Protein AF-Q90WE8-F1 (afdb_monomer_lite)

Radius of gyration: 13.6 Å; chains: 1; bounding box: 35×28×29 Å

pLDDT: mean 91.4, std 6.79, range [65.5, 98.5]

Secondary structure (DSSP, 8-state):
-EEEEETTEEEE---TT--PPPTT-S-EE----S---GGG--HHHHHH-EE-TT-

Structure (mmCIF, N/CA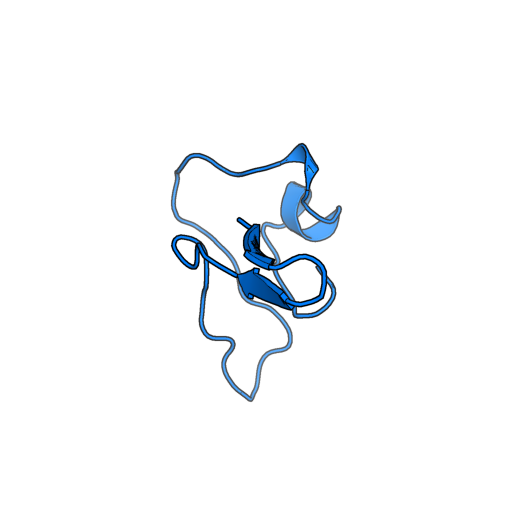/C/O backbone):
data_AF-Q90WE8-F1
#
_entry.id   AF-Q90WE8-F1
#
loop_
_atom_site.group_PDB
_atom_site.id
_atom_site.type_symbol
_atom_site.label_atom_id
_atom_site.label_alt_id
_atom_site.label_comp_id
_atom_site.label_asym_id
_atom_site.label_entity_id
_atom_site.label_seq_id
_atom_site.pdbx_PDB_ins_code
_atom_site.Cartn_x
_atom_site.Cartn_y
_atom_site.Cartn_z
_atom_site.occupancy
_atom_site.B_iso_or_equiv
_atom_site.auth_seq_id
_atom_site.auth_comp_id
_atom_site.auth_asym_id
_atom_site.auth_atom_id
_atom_site.pdbx_PDB_model_num
ATOM 1 N N . ASN A 1 1 ? -6.163 5.846 1.021 1.00 91.75 1 ASN A N 1
ATOM 2 C CA . ASN A 1 1 ? -6.595 4.496 0.576 1.00 91.75 1 ASN A CA 1
ATOM 3 C C . ASN A 1 1 ? -7.391 3.713 1.621 1.00 91.75 1 ASN A C 1
ATOM 5 O O . ASN A 1 1 ? -7.638 2.531 1.412 1.00 91.75 1 ASN A O 1
ATOM 9 N N . ILE A 1 2 ? -7.848 4.346 2.709 1.00 97.50 2 ILE A N 1
ATOM 10 C CA . ILE A 1 2 ? -8.715 3.719 3.715 1.00 97.50 2 ILE A CA 1
ATOM 11 C C . ILE A 1 2 ? -10.093 4.374 3.629 1.00 97.50 2 ILE A C 1
ATOM 13 O O . ILE A 1 2 ? -10.194 5.597 3.678 1.00 97.50 2 ILE A O 1
ATOM 17 N N . LEU A 1 3 ? -11.132 3.562 3.474 1.00 98.00 3 LEU A N 1
ATOM 18 C CA . LEU A 1 3 ? -12.533 3.967 3.470 1.00 98.00 3 LEU A CA 1
ATOM 19 C C . LEU A 1 3 ? -13.150 3.620 4.825 1.00 98.00 3 LEU A C 1
ATOM 21 O O . LEU A 1 3 ? -12.918 2.530 5.353 1.00 98.00 3 LEU A O 1
ATOM 25 N N . VAL A 1 4 ? -13.948 4.528 5.379 1.00 98.06 4 VAL A N 1
ATOM 26 C CA . VAL A 1 4 ? -14.637 4.335 6.661 1.00 98.06 4 VAL A CA 1
ATOM 27 C C . VAL A 1 4 ? -16.056 3.857 6.381 1.00 98.06 4 VAL A C 1
ATOM 29 O O . VAL A 1 4 ? -16.812 4.552 5.709 1.00 98.06 4 VAL A O 1
ATOM 32 N N . GLU A 1 5 ? -16.417 2.669 6.869 1.00 98.00 5 GLU A N 1
ATOM 33 C CA . GLU A 1 5 ? -17.793 2.171 6.762 1.00 98.00 5 GLU A CA 1
ATOM 34 C C . GLU A 1 5 ? -18.626 2.594 7.977 1.00 98.00 5 GLU A C 1
ATOM 36 O O . GLU A 1 5 ? -19.760 3.036 7.826 1.00 98.00 5 GLU A O 1
ATOM 41 N N . ASN A 1 6 ? -18.066 2.468 9.181 1.00 97.88 6 ASN A N 1
ATOM 42 C CA . ASN A 1 6 ? -18.617 3.014 10.422 1.00 97.88 6 ASN A CA 1
ATOM 43 C C . ASN A 1 6 ? -17.493 3.202 11.457 1.00 97.88 6 ASN A C 1
ATOM 45 O O . ASN A 1 6 ? -16.336 2.900 11.167 1.00 97.88 6 ASN A O 1
ATOM 49 N N . GLU A 1 7 ? -17.832 3.679 12.659 1.00 97.81 7 GLU A N 1
ATOM 50 C CA . GLU A 1 7 ? -16.873 3.987 13.736 1.00 97.81 7 GLU A CA 1
ATOM 51 C C . GLU A 1 7 ? -15.921 2.821 14.069 1.00 97.81 7 GLU A C 1
ATOM 53 O O . GLU A 1 7 ? -14.751 3.044 14.370 1.00 97.81 7 GLU A O 1
ATOM 58 N N . ASN A 1 8 ? -16.379 1.573 13.933 1.00 98.12 8 ASN A N 1
ATOM 59 C CA . ASN A 1 8 ? -15.617 0.375 14.290 1.00 98.12 8 ASN A CA 1
ATOM 60 C C . ASN A 1 8 ? -15.143 -0.431 13.070 1.00 98.12 8 ASN A C 1
ATOM 62 O O . ASN A 1 8 ? -14.602 -1.526 13.240 1.00 98.12 8 ASN A O 1
ATOM 66 N N . ARG A 1 9 ? -15.359 0.052 11.838 1.00 98.31 9 ARG A N 1
ATOM 67 C CA . ARG A 1 9 ? -15.021 -0.700 10.624 1.00 98.31 9 ARG A CA 1
ATOM 68 C C . ARG A 1 9 ? -14.494 0.194 9.504 1.00 98.31 9 ARG A C 1
ATOM 70 O O . ARG A 1 9 ? -15.186 1.079 9.002 1.00 98.31 9 ARG A O 1
ATOM 77 N N . VAL A 1 10 ? -13.310 -0.162 9.012 1.00 98.50 10 VAL A N 1
ATOM 78 C CA . VAL A 1 10 ? -12.689 0.415 7.814 1.00 98.50 10 VAL A CA 1
ATOM 79 C C . VAL A 1 10 ? -12.402 -0.655 6.760 1.00 98.50 10 VAL A C 1
ATOM 81 O O . VAL A 1 10 ? -12.391 -1.850 7.059 1.00 98.50 10 VAL A O 1
ATOM 84 N N . LYS A 1 11 ? -12.168 -0.226 5.517 1.00 98.00 11 LYS A N 1
ATOM 85 C CA . LYS A 1 11 ? -11.760 -1.076 4.388 1.00 98.00 11 LYS A CA 1
ATOM 86 C C . LYS A 1 11 ? -10.639 -0.409 3.599 1.00 98.00 11 LYS A C 1
ATOM 88 O O . LYS A 1 11 ? -10.621 0.811 3.461 1.00 98.00 11 LYS A O 1
ATOM 93 N N . ILE A 1 12 ? -9.733 -1.201 3.035 1.00 97.69 12 ILE A N 1
ATOM 94 C CA . ILE A 1 12 ? -8.770 -0.707 2.043 1.00 97.69 12 ILE A CA 1
ATOM 95 C C . ILE A 1 12 ? -9.526 -0.518 0.724 1.00 97.69 12 ILE A C 1
ATOM 97 O O . ILE A 1 12 ? -10.229 -1.426 0.284 1.00 97.69 12 ILE A O 1
ATOM 101 N N . GLY A 1 13 ? -9.438 0.676 0.141 1.00 96.88 13 GLY A N 1
ATOM 102 C CA . GLY A 1 13 ? -10.260 1.080 -1.005 1.00 96.88 13 GLY A CA 1
ATOM 103 C C . GLY A 1 13 ? -9.519 1.233 -2.329 1.00 96.88 13 GLY A C 1
ATOM 104 O O . GLY A 1 13 ? -10.168 1.430 -3.348 1.00 96.88 13 GLY A O 1
ATOM 105 N N . ASP A 1 14 ? -8.190 1.168 -2.326 1.00 94.75 14 ASP A N 1
ATOM 106 C CA . ASP A 1 14 ? -7.377 1.392 -3.522 1.00 94.75 14 ASP A CA 1
ATOM 107 C C . ASP A 1 14 ? -6.271 0.335 -3.619 1.00 94.75 14 ASP A C 1
ATOM 109 O O . ASP A 1 14 ? -5.499 0.139 -2.679 1.00 94.75 14 ASP A O 1
ATOM 113 N N . PHE A 1 15 ? -6.245 -0.335 -4.772 1.00 93.38 15 PHE A N 1
ATOM 114 C CA . PHE A 1 15 ? -5.309 -1.390 -5.157 1.00 93.38 15 PHE A CA 1
ATOM 115 C C . PHE A 1 15 ? -4.629 -1.073 -6.506 1.00 93.38 15 PHE A C 1
ATOM 117 O O . PHE A 1 15 ? -4.086 -1.965 -7.155 1.00 93.38 15 PHE A O 1
ATOM 124 N N . GLY A 1 16 ? -4.653 0.189 -6.957 1.00 91.31 16 GLY A N 1
ATOM 125 C CA . GLY A 1 16 ? -4.132 0.607 -8.265 1.00 91.31 16 GLY A CA 1
ATOM 126 C C . GLY A 1 16 ? -2.624 0.390 -8.439 1.00 91.31 16 GLY A C 1
ATOM 127 O O . GLY A 1 16 ? -2.160 0.165 -9.553 1.00 91.31 16 GLY A O 1
ATOM 128 N N . LEU A 1 17 ? -1.868 0.390 -7.335 1.00 90.19 17 LEU A N 1
ATOM 129 C CA . LEU A 1 17 ? -0.430 0.086 -7.309 1.00 90.19 17 LEU A CA 1
ATOM 130 C C . LEU A 1 17 ? -0.113 -1.340 -6.823 1.00 90.19 17 LEU A C 1
ATOM 132 O O . LEU A 1 17 ? 1.057 -1.712 -6.723 1.00 90.19 17 LEU A O 1
ATOM 136 N N . THR A 1 18 ? -1.127 -2.153 -6.510 1.00 90.81 18 THR A N 1
ATOM 137 C CA . THR A 1 18 ? -0.927 -3.514 -6.000 1.00 90.81 18 THR A CA 1
ATOM 138 C C . THR A 1 18 ? -0.317 -4.415 -7.074 1.00 90.81 18 THR A C 1
ATOM 140 O O . THR A 1 18 ? -0.743 -4.417 -8.229 1.00 90.81 18 THR A O 1
ATOM 143 N N . LYS A 1 19 ? 0.673 -5.226 -6.687 1.00 90.12 19 LYS A N 1
ATOM 144 C CA . LYS A 1 19 ? 1.285 -6.250 -7.543 1.00 90.12 19 LYS A CA 1
ATOM 145 C C . LYS A 1 19 ? 1.275 -7.601 -6.828 1.00 90.12 19 LYS A C 1
ATOM 147 O O . LYS A 1 19 ? 1.320 -7.671 -5.602 1.00 90.12 19 LYS A O 1
ATOM 152 N N . VAL A 1 20 ? 1.222 -8.679 -7.607 1.00 89.94 20 VAL A N 1
ATOM 153 C CA . VAL A 1 20 ? 1.328 -10.049 -7.089 1.00 89.94 20 VAL A CA 1
ATOM 154 C C . VAL A 1 20 ? 2.800 -10.388 -6.885 1.00 89.94 20 VAL A C 1
ATOM 156 O O . VAL A 1 20 ? 3.597 -10.263 -7.817 1.00 89.94 20 VAL A O 1
ATOM 159 N N . LEU A 1 21 ? 3.150 -10.841 -5.683 1.00 90.75 21 LEU A N 1
ATOM 160 C CA . LEU A 1 21 ? 4.469 -11.383 -5.388 1.00 90.75 21 LEU A CA 1
ATOM 161 C C . LEU A 1 21 ? 4.501 -12.883 -5.746 1.00 90.75 21 LEU A C 1
ATOM 163 O O . LEU A 1 21 ? 3.682 -13.639 -5.217 1.00 90.75 21 LEU A O 1
ATOM 167 N N . PRO A 1 22 ? 5.395 -13.335 -6.646 1.00 88.06 22 PRO A N 1
ATOM 168 C CA . PRO A 1 22 ? 5.588 -14.761 -6.910 1.00 88.06 22 PRO A CA 1
ATOM 169 C C . PRO A 1 22 ? 6.016 -15.515 -5.642 1.00 88.06 22 PRO A C 1
ATOM 171 O O . PRO A 1 22 ? 6.778 -14.977 -4.845 1.00 88.06 22 PRO A O 1
ATOM 174 N N . GLN A 1 23 ? 5.553 -16.757 -5.459 1.00 86.38 23 GLN A N 1
ATOM 175 C CA . GLN A 1 23 ? 5.789 -17.551 -4.236 1.00 86.38 23 GLN A CA 1
ATOM 176 C C . GLN A 1 23 ? 7.272 -17.785 -3.908 1.00 86.38 23 GLN A C 1
ATOM 178 O O . GLN A 1 23 ? 7.618 -18.012 -2.754 1.00 86.38 23 GLN A O 1
ATOM 183 N N . ASP A 1 24 ? 8.141 -17.743 -4.913 1.00 91.69 24 ASP A N 1
ATOM 184 C CA . ASP A 1 24 ? 9.585 -17.958 -4.819 1.00 91.69 24 ASP A CA 1
ATOM 185 C C . ASP A 1 24 ? 10.384 -16.657 -4.633 1.00 91.69 24 ASP A C 1
ATOM 187 O O . ASP A 1 24 ? 11.616 -16.676 -4.660 1.00 91.69 24 ASP A O 1
ATOM 191 N N . LYS A 1 25 ? 9.706 -15.514 -4.477 1.00 89.94 25 LYS A N 1
ATOM 192 C CA . LYS A 1 25 ? 10.347 -14.203 -4.357 1.00 89.94 25 LYS A CA 1
ATOM 193 C C . LYS A 1 25 ? 9.905 -13.469 -3.108 1.00 89.94 25 LYS A C 1
ATOM 195 O O . LYS A 1 25 ? 8.740 -13.469 -2.740 1.00 89.94 25 LYS A O 1
ATOM 200 N N . GLU A 1 26 ? 10.852 -12.757 -2.514 1.00 92.69 26 GLU A N 1
ATOM 201 C CA . GLU A 1 26 ? 10.623 -11.945 -1.314 1.00 92.69 26 GLU A CA 1
ATOM 202 C C . GLU A 1 26 ? 10.263 -10.486 -1.646 1.00 92.69 26 GLU A C 1
ATOM 204 O O . GLU A 1 26 ? 9.739 -9.762 -0.803 1.00 92.69 26 GLU A O 1
ATOM 209 N N . TYR A 1 27 ? 10.521 -10.046 -2.883 1.00 93.31 27 TYR A N 1
ATOM 210 C CA . TYR A 1 27 ? 10.193 -8.704 -3.364 1.00 93.31 27 TYR A CA 1
ATOM 211 C C . TYR A 1 27 ? 9.874 -8.686 -4.866 1.00 93.31 27 TYR A C 1
ATOM 213 O O . TYR A 1 27 ? 10.297 -9.559 -5.632 1.00 93.31 27 TYR A O 1
ATOM 221 N N . TYR A 1 28 ? 9.186 -7.635 -5.312 1.00 92.56 28 TYR A N 1
ATOM 222 C CA . TYR A 1 28 ? 9.068 -7.272 -6.724 1.00 92.56 28 TYR A CA 1
ATOM 223 C C . TYR A 1 28 ? 9.744 -5.925 -6.998 1.00 92.56 28 TYR A C 1
ATOM 225 O O . TYR A 1 28 ? 10.003 -5.144 -6.082 1.00 92.56 28 TYR A O 1
ATOM 233 N N . LYS A 1 29 ? 10.065 -5.664 -8.271 1.00 91.06 29 LYS A N 1
ATOM 234 C CA . LYS A 1 29 ? 10.601 -4.372 -8.714 1.00 91.06 29 LYS A CA 1
ATOM 235 C C . LYS A 1 29 ? 9.618 -3.658 -9.621 1.00 91.06 29 LYS A C 1
ATOM 237 O O . LYS A 1 29 ? 9.202 -4.225 -10.632 1.00 91.06 29 LYS A O 1
ATOM 242 N N . VAL A 1 30 ? 9.290 -2.415 -9.284 1.00 86.12 30 VAL A N 1
ATOM 243 C CA . VAL A 1 30 ? 8.484 -1.546 -10.150 1.00 86.12 30 VAL A CA 1
ATOM 244 C C . VAL A 1 30 ? 9.397 -0.905 -11.189 1.00 86.12 30 VAL A C 1
ATOM 246 O O . VAL A 1 30 ? 10.479 -0.427 -10.864 1.00 86.12 30 VAL A O 1
ATOM 249 N N . LYS A 1 31 ? 8.971 -0.931 -12.452 1.00 79.69 31 LYS A N 1
ATOM 250 C CA . LYS A 1 31 ? 9.661 -0.277 -13.579 1.00 79.69 31 LYS A CA 1
ATOM 251 C C . LYS A 1 31 ? 8.775 0.731 -14.313 1.00 79.69 31 LYS A C 1
ATOM 253 O O . LYS A 1 31 ? 9.236 1.382 -15.243 1.00 79.69 31 LYS A O 1
ATOM 258 N N . GLU A 1 32 ? 7.499 0.800 -13.945 1.00 71.69 32 GLU A N 1
ATOM 259 C CA . GLU A 1 32 ? 6.507 1.631 -14.616 1.00 71.69 32 GLU A CA 1
ATOM 260 C C . GLU A 1 32 ? 6.637 3.080 -14.122 1.00 71.69 32 GLU A C 1
ATOM 262 O O . GLU A 1 32 ? 6.621 3.306 -12.910 1.00 71.69 32 GLU A O 1
ATOM 267 N N . PRO A 1 33 ? 6.779 4.061 -15.028 1.00 65.50 33 PRO A N 1
ATOM 268 C CA . PRO A 1 33 ? 6.704 5.465 -14.659 1.00 65.50 33 PRO A CA 1
ATOM 269 C C . PRO A 1 33 ? 5.256 5.825 -14.298 1.00 65.50 33 PRO A C 1
ATOM 271 O O . PRO A 1 33 ? 4.324 5.478 -15.021 1.00 65.50 33 PRO A O 1
ATOM 274 N N . GLY A 1 34 ? 5.068 6.531 -13.186 1.00 71.69 34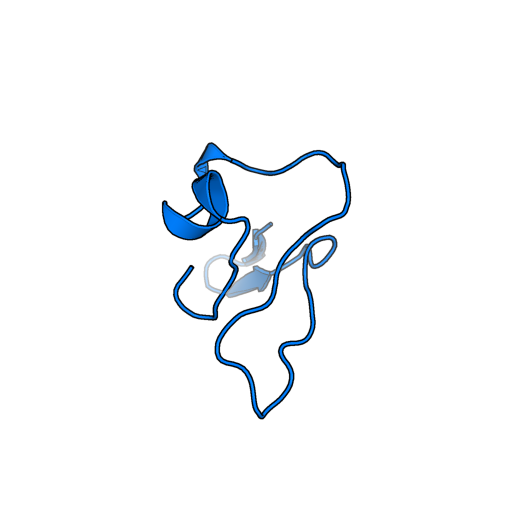 GLY A N 1
ATOM 275 C CA . GLY A 1 34 ? 3.753 6.958 -12.712 1.00 71.69 34 GLY A CA 1
ATOM 276 C C . GLY A 1 34 ? 3.843 7.738 -11.405 1.00 71.69 34 GLY A C 1
ATOM 277 O O . GLY A 1 34 ? 4.905 7.802 -10.779 1.00 71.69 34 GLY A O 1
ATOM 278 N N . GLU A 1 35 ? 2.728 8.334 -10.988 1.00 79.75 35 GLU A N 1
ATOM 279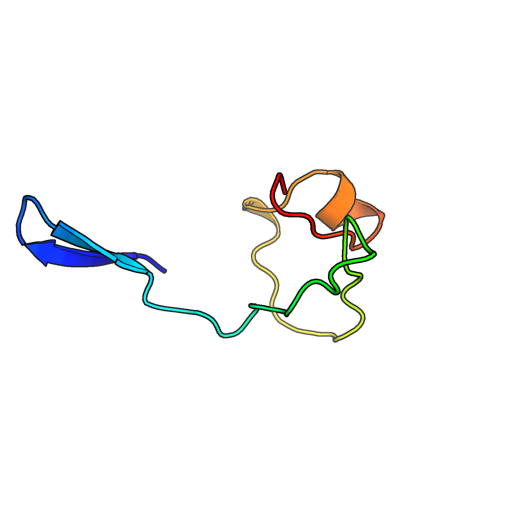 C CA . GLU A 1 35 ? 2.646 8.990 -9.684 1.00 79.75 35 GLU A CA 1
ATOM 280 C C . GLU A 1 35 ? 2.833 7.951 -8.572 1.00 79.75 35 GLU A C 1
ATOM 282 O O . GLU A 1 35 ? 2.105 6.964 -8.485 1.00 79.75 35 GLU A O 1
ATOM 287 N N . SER A 1 36 ? 3.857 8.158 -7.743 1.00 87.06 36 SER A N 1
ATOM 288 C CA . SER A 1 36 ? 4.212 7.271 -6.636 1.00 87.06 36 SER A CA 1
ATOM 289 C C . SER A 1 36 ? 4.113 8.031 -5.314 1.00 87.06 36 SER A C 1
ATOM 291 O O . SER A 1 36 ? 4.646 9.141 -5.222 1.00 87.06 36 SER A O 1
ATOM 293 N N . PRO A 1 37 ? 3.487 7.465 -4.268 1.00 92.12 37 PRO A N 1
ATOM 294 C CA . PRO A 1 37 ? 3.386 8.096 -2.954 1.00 92.12 37 PRO A CA 1
ATOM 295 C C . PRO A 1 37 ? 4.714 7.990 -2.182 1.00 92.12 37 PRO A C 1
ATOM 297 O O . PRO A 1 37 ? 4.801 7.328 -1.153 1.00 92.12 37 PRO A O 1
ATOM 300 N N . ILE A 1 38 ? 5.761 8.666 -2.668 1.00 91.31 38 ILE A N 1
ATOM 301 C CA . ILE A 1 38 ? 7.149 8.535 -2.184 1.00 91.31 38 ILE A CA 1
ATOM 302 C C . ILE A 1 38 ? 7.326 8.795 -0.680 1.00 91.31 38 ILE A C 1
ATOM 304 O O . ILE A 1 38 ? 8.232 8.242 -0.069 1.00 91.31 38 ILE A O 1
ATOM 308 N N . PHE A 1 39 ? 6.457 9.595 -0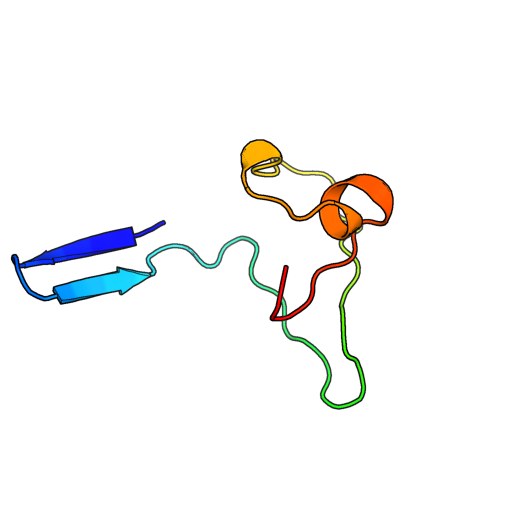.057 1.00 94.88 39 PHE A N 1
ATOM 309 C CA . PHE A 1 39 ? 6.521 9.874 1.383 1.00 94.88 39 PHE A CA 1
ATOM 310 C C . PHE A 1 39 ? 6.058 8.704 2.263 1.00 94.88 39 PHE A C 1
ATOM 312 O O . PHE A 1 39 ? 6.257 8.744 3.473 1.00 94.88 39 PHE A O 1
ATOM 319 N N . TRP A 1 40 ? 5.456 7.671 1.669 1.00 94.56 40 TRP A N 1
ATOM 320 C CA . TRP A 1 40 ? 5.021 6.449 2.351 1.00 94.56 40 TRP A CA 1
ATOM 321 C C . TRP A 1 40 ? 5.912 5.243 2.046 1.00 94.56 40 TRP A C 1
ATOM 323 O O . TRP A 1 40 ? 5.631 4.156 2.532 1.00 94.56 40 TRP A O 1
ATOM 333 N N . TYR A 1 41 ? 6.951 5.409 1.227 1.00 93.75 41 TYR A N 1
ATOM 334 C CA . TYR A 1 41 ? 7.810 4.309 0.802 1.00 93.75 41 TYR A CA 1
ATOM 335 C C . TYR A 1 41 ? 8.937 4.043 1.797 1.00 93.75 41 TYR A C 1
ATOM 337 O O . TYR A 1 41 ? 9.569 4.972 2.307 1.00 93.75 41 TYR A O 1
ATOM 345 N N . ALA A 1 42 ? 9.247 2.763 1.993 1.00 96.06 42 ALA A N 1
ATOM 346 C CA . ALA A 1 42 ? 10.461 2.337 2.668 1.00 96.06 42 ALA A CA 1
ATOM 347 C C . ALA A 1 42 ? 11.738 2.742 1.885 1.00 96.06 42 ALA A C 1
ATOM 349 O O . ALA A 1 42 ? 11.695 2.954 0.663 1.00 96.06 42 ALA A O 1
ATOM 350 N N . PRO A 1 43 ? 12.907 2.851 2.551 1.00 95.38 43 PRO A N 1
ATOM 351 C CA . PRO A 1 43 ? 14.154 3.288 1.915 1.00 95.38 43 PRO A CA 1
ATOM 352 C C . PRO A 1 43 ? 14.579 2.459 0.688 1.00 95.38 43 PRO A C 1
ATOM 354 O O . PRO A 1 43 ? 15.074 3.010 -0.301 1.00 95.38 43 PRO A O 1
ATOM 357 N N . GLU A 1 44 ? 14.371 1.144 0.710 1.00 94.56 44 GLU A N 1
ATOM 358 C CA . GLU A 1 44 ? 14.673 0.242 -0.407 1.00 94.56 44 GLU A CA 1
ATOM 359 C C . GLU A 1 44 ? 13.719 0.431 -1.595 1.00 94.56 44 GLU A C 1
ATOM 361 O O . GLU A 1 44 ? 14.108 0.251 -2.754 1.00 94.56 44 GLU A O 1
ATOM 366 N N . SER A 1 45 ? 12.481 0.859 -1.337 1.00 94.81 45 SER A N 1
ATOM 367 C CA . SER A 1 45 ? 11.514 1.202 -2.382 1.00 94.81 45 SER A CA 1
ATOM 368 C C . SER A 1 45 ? 11.889 2.508 -3.081 1.00 94.81 45 SER A C 1
ATOM 370 O O . SER A 1 45 ? 11.712 2.628 -4.293 1.00 94.81 45 SER A O 1
ATOM 372 N N . LEU A 1 46 ? 12.476 3.461 -2.351 1.00 92.31 46 LEU A N 1
ATOM 373 C CA . LEU A 1 46 ? 12.962 4.726 -2.910 1.00 92.31 46 LEU A CA 1
ATOM 374 C C . LEU A 1 46 ? 14.236 4.558 -3.745 1.00 92.31 46 LEU A C 1
ATOM 376 O O . LEU A 1 46 ? 14.363 5.164 -4.806 1.00 92.31 46 LEU A O 1
ATOM 380 N N . THR A 1 47 ? 15.185 3.755 -3.265 1.00 92.31 47 THR A N 1
ATOM 381 C CA . THR A 1 47 ? 16.530 3.666 -3.860 1.00 92.31 47 THR A CA 1
ATOM 382 C C . THR A 1 47 ? 16.673 2.541 -4.882 1.00 92.31 47 THR A C 1
ATOM 384 O O . THR A 1 47 ? 17.360 2.706 -5.888 1.00 92.31 47 THR A O 1
ATOM 387 N N . GLU A 1 48 ? 16.013 1.403 -4.660 1.00 93.19 48 GLU A N 1
ATOM 388 C CA . GLU A 1 48 ? 16.159 0.201 -5.490 1.00 93.19 48 GLU A CA 1
ATOM 389 C C . GLU A 1 48 ? 14.867 -0.212 -6.207 1.00 93.19 48 GLU A C 1
ATOM 391 O O . GLU A 1 48 ? 14.853 -1.225 -6.925 1.00 93.19 48 GLU A O 1
ATOM 396 N N . SER A 1 49 ? 13.783 0.540 -5.984 1.00 92.69 49 SER A N 1
ATOM 397 C CA . SER A 1 49 ? 12.427 0.217 -6.440 1.00 92.69 49 SER A CA 1
ATOM 398 C C . SER A 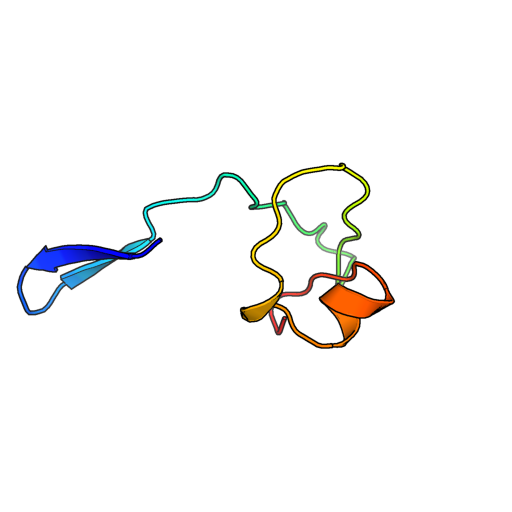1 49 ? 11.982 -1.186 -6.021 1.00 92.69 49 SER A C 1
ATOM 400 O O . SER A 1 49 ? 11.243 -1.840 -6.759 1.00 92.69 49 SER A O 1
ATOM 402 N N . LYS A 1 50 ? 12.462 -1.671 -4.866 1.00 93.81 50 LYS A N 1
ATOM 403 C CA . LYS A 1 50 ? 12.094 -2.968 -4.287 1.00 93.81 50 LYS A CA 1
ATOM 404 C C . LYS A 1 50 ? 10.887 -2.806 -3.371 1.00 93.81 50 LYS A C 1
ATOM 406 O O . LYS A 1 50 ? 10.887 -1.944 -2.501 1.00 93.81 50 LYS A O 1
ATOM 411 N N . PHE A 1 51 ? 9.892 -3.662 -3.558 1.00 93.75 51 PHE A N 1
ATOM 412 C CA . PHE A 1 51 ? 8.676 -3.687 -2.753 1.00 93.75 51 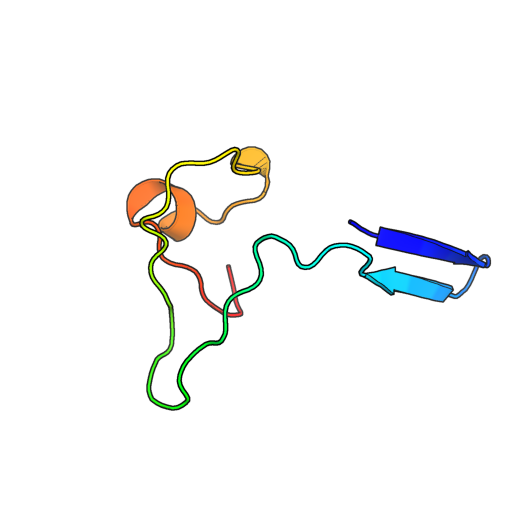PHE A CA 1
ATOM 413 C C . PHE A 1 51 ? 8.466 -5.097 -2.223 1.00 93.75 51 PHE A C 1
ATOM 415 O O . PHE A 1 51 ? 8.431 -6.060 -2.996 1.00 93.75 51 PHE A O 1
ATOM 422 N N . SER A 1 52 ? 8.358 -5.207 -0.907 1.00 93.75 52 SER A N 1
ATOM 423 C CA . SER A 1 52 ? 8.127 -6.450 -0.180 1.00 93.75 52 SER A CA 1
ATOM 424 C C . SER A 1 52 ? 6.877 -6.327 0.692 1.00 93.75 52 SER A C 1
ATOM 426 O O . SER A 1 52 ? 6.246 -5.276 0.742 1.00 93.75 52 SER A O 1
ATOM 428 N N . VAL A 1 53 ? 6.526 -7.395 1.408 1.00 90.62 53 VAL A N 1
ATOM 429 C CA . VAL A 1 53 ? 5.438 -7.357 2.402 1.00 90.62 53 VAL A CA 1
ATOM 430 C C . VAL A 1 53 ? 5.765 -6.424 3.580 1.00 90.62 53 VAL A C 1
ATOM 432 O O . VAL A 1 53 ? 4.849 -5.943 4.238 1.00 90.62 53 VAL A O 1
ATOM 435 N N . ALA A 1 54 ? 7.049 -6.174 3.853 1.00 89.44 54 ALA A N 1
ATOM 436 C CA . ALA A 1 54 ? 7.507 -5.333 4.961 1.00 89.44 54 ALA A CA 1
ATOM 437 C C . ALA A 1 54 ? 7.741 -3.861 4.573 1.00 89.44 54 ALA A C 1
ATOM 439 O O . ALA A 1 54 ? 8.075 -3.064 5.450 1.00 89.44 54 ALA A O 1
ATOM 440 N N . SER A 1 55 ? 7.624 -3.538 3.280 1.00 82.75 55 SER A N 1
ATOM 441 C CA . SER A 1 55 ? 7.888 -2.205 2.727 1.00 82.75 55 SER A CA 1
ATOM 442 C C . SER A 1 55 ? 6.718 -1.240 2.912 1.00 82.75 55 SER A C 1
ATOM 444 O O . SER A 1 55 ? 5.564 -1.708 3.050 1.00 82.75 55 SER A O 1
#

Organism: Gallus gallus (NCBI:txid9031)

Foldseek 3Di:
DWADPDPVDIDDDDCPVPDDDDPPDQWDADDDDDDDPVVPDDPCCVPVVTDGPVD

Sequence (55 aa):
NILVENENRVKIGDFGLTKVLPQDKEYYKVKEPGESPIFWYAPESLTESKFSVAS

InterPro domains:
  IPR000719 Protein kinase domain [PS50011] (1-55)
  IPR001245 Serine-threonine/tyrosine-protein kinase, catalytic domain [PF07714] (1-55)
  IPR011009 Protein kinase-like domain superfamily [SSF56112] (1-54)
  IPR051286 Janus Kinase (JAK) [PTHR45807] (1-55)